Protein AF-A0A401PJE3-F1 (afdb_monomer_lite)

Foldseek 3Di:
DDPQFDFDDDPPAGFGFGDDPPDLDTDGDHPPFDQFPVVDDPVSNVCSVVVVVVVVVVSCVVVVHDDDDDDDQGDVVSPDDDGDDDD

pLDDT: mean 76.74, std 22.11, range [32.91, 97.25]

Structure (mmCIF, N/CA/C/O backbone):
data_AF-A0A401PJE3-F1
#
_entry.id   AF-A0A401PJE3-F1
#
loop_
_atom_site.group_PDB
_atom_site.id
_atom_site.type_symbol
_atom_site.label_atom_id
_atom_site.label_alt_id
_atom_site.label_comp_id
_atom_site.label_asym_id
_atom_site.label_entity_id
_atom_site.label_seq_id
_atom_site.pdbx_PDB_ins_code
_atom_site.Cartn_x
_atom_site.Cartn_y
_atom_site.Cartn_z
_atom_site.occupancy
_atom_site.B_iso_or_equiv
_atom_site.auth_seq_id
_atom_site.auth_comp_id
_atom_site.auth_asym_id
_atom_site.auth_atom_id
_atom_site.pdbx_PDB_model_num
ATOM 1 N N . MET A 1 1 ? 12.279 -17.258 6.456 1.00 33.62 1 MET A N 1
ATOM 2 C CA . MET A 1 1 ? 11.059 -17.105 7.273 1.00 33.62 1 MET A CA 1
ATOM 3 C C . MET A 1 1 ? 11.506 -16.866 8.707 1.00 33.62 1 MET A C 1
ATOM 5 O O . MET A 1 1 ? 12.122 -17.762 9.279 1.00 33.62 1 MET A O 1
ATOM 9 N N . ARG A 1 2 ? 11.364 -15.641 9.229 1.00 32.91 2 ARG A N 1
ATOM 10 C CA . ARG A 1 2 ? 11.806 -15.305 10.594 1.00 32.91 2 ARG A CA 1
ATOM 11 C C . ARG A 1 2 ? 10.619 -15.345 11.564 1.00 32.91 2 ARG A C 1
ATOM 13 O O . ARG A 1 2 ? 9.468 -15.268 11.152 1.00 32.91 2 ARG A O 1
ATOM 20 N N . LYS A 1 3 ? 10.908 -15.571 12.848 1.00 33.16 3 LYS A N 1
ATOM 21 C CA . LYS A 1 3 ? 9.921 -15.851 13.913 1.00 33.16 3 LYS A CA 1
ATOM 22 C C . LYS A 1 3 ? 9.117 -14.618 14.365 1.00 33.16 3 LYS A C 1
ATOM 24 O O . LYS A 1 3 ? 8.272 -14.748 15.242 1.00 33.16 3 LYS A O 1
ATOM 29 N N . ASP A 1 4 ? 9.396 -13.450 13.800 1.00 38.59 4 ASP A N 1
ATOM 30 C CA . ASP A 1 4 ? 8.858 -12.140 14.172 1.00 38.59 4 ASP A CA 1
ATOM 31 C C . ASP A 1 4 ? 7.768 -11.607 13.222 1.00 38.59 4 ASP A C 1
ATOM 33 O O . ASP A 1 4 ? 7.205 -10.540 13.455 1.00 38.59 4 ASP A O 1
ATOM 37 N N . GLU A 1 5 ? 7.410 -12.363 12.186 1.00 42.31 5 GLU A N 1
ATOM 38 C CA . GLU A 1 5 ? 6.344 -12.003 11.249 1.00 42.31 5 GLU A CA 1
ATOM 39 C C . GLU A 1 5 ? 4.967 -12.427 11.813 1.00 42.31 5 GLU A C 1
ATOM 41 O O . GLU A 1 5 ? 4.628 -13.612 11.852 1.00 42.31 5 GLU A O 1
ATOM 46 N N . ILE A 1 6 ? 4.156 -11.463 12.277 1.00 44.53 6 ILE A N 1
ATOM 47 C CA . ILE A 1 6 ? 2.758 -11.704 12.683 1.00 44.53 6 ILE A CA 1
ATOM 48 C C . ILE A 1 6 ? 1.855 -11.573 11.454 1.00 44.53 6 ILE A C 1
ATOM 50 O O . ILE A 1 6 ? 1.556 -10.473 10.991 1.00 44.53 6 ILE A O 1
ATOM 54 N N . PHE A 1 7 ? 1.378 -12.709 10.949 1.00 46.47 7 PHE A N 1
ATOM 55 C CA . PHE A 1 7 ? 0.470 -12.768 9.806 1.00 46.47 7 PHE A CA 1
ATOM 56 C C . PHE A 1 7 ? -0.992 -12.621 10.240 1.00 46.47 7 PHE A C 1
ATOM 58 O O . PHE A 1 7 ? -1.533 -13.474 10.944 1.00 46.47 7 PHE A O 1
ATOM 65 N N . TRP A 1 8 ? -1.674 -11.584 9.751 1.00 45.69 8 TRP A N 1
ATOM 66 C CA . TRP A 1 8 ? -3.131 -11.476 9.852 1.00 45.69 8 TRP A CA 1
ATOM 67 C C . TRP A 1 8 ? -3.784 -12.112 8.623 1.00 45.69 8 TRP A C 1
ATOM 69 O O . TRP A 1 8 ? -3.916 -11.484 7.576 1.00 45.69 8 TRP A O 1
ATOM 79 N N . LYS A 1 9 ? -4.211 -13.374 8.750 1.00 38.91 9 LYS A N 1
ATOM 80 C CA . LYS A 1 9 ? -4.983 -14.076 7.714 1.00 38.91 9 LYS A CA 1
ATOM 81 C C . LYS A 1 9 ? -6.481 -13.932 7.998 1.00 38.91 9 LYS A C 1
ATOM 83 O O . LYS A 1 9 ? -7.047 -14.706 8.766 1.00 38.91 9 LYS A O 1
ATOM 88 N N . LEU A 1 10 ? -7.135 -12.940 7.393 1.00 41.22 10 LEU A N 1
ATOM 89 C CA . LEU A 1 10 ? -8.599 -12.844 7.405 1.00 41.22 10 LEU A CA 1
ATOM 90 C C . LEU A 1 10 ? -9.182 -13.755 6.317 1.00 41.22 10 LEU A C 1
ATOM 92 O O . LEU A 1 10 ? -8.628 -13.901 5.233 1.00 41.22 10 LEU A O 1
ATOM 96 N N . ARG A 1 11 ? -10.308 -14.397 6.634 1.00 37.06 11 ARG A N 1
ATOM 97 C CA . ARG A 1 11 ? -10.828 -15.646 6.041 1.00 37.06 11 ARG A CA 1
ATOM 98 C C . ARG A 1 11 ? -11.203 -15.622 4.543 1.00 37.06 11 ARG A C 1
ATOM 100 O O . ARG A 1 11 ? -11.730 -16.617 4.067 1.00 37.06 11 ARG A O 1
ATOM 107 N N . TRP A 1 12 ? -10.895 -14.555 3.804 1.00 35.28 12 TRP A N 1
ATOM 108 C CA . TRP A 1 12 ? -11.110 -14.451 2.350 1.00 35.28 12 TRP A CA 1
ATOM 109 C C . TRP A 1 12 ? -10.025 -13.656 1.598 1.00 35.28 12 TRP A C 1
ATOM 111 O O . TRP A 1 12 ? -10.093 -13.560 0.380 1.00 35.28 12 TRP A O 1
ATOM 121 N N . PHE A 1 13 ? -9.010 -13.122 2.292 1.00 38.34 13 PHE A N 1
ATOM 122 C CA . PHE A 1 13 ? -8.019 -12.215 1.707 1.00 38.34 13 PHE A CA 1
ATOM 123 C C . PHE A 1 13 ? -6.629 -12.476 2.310 1.00 38.34 13 PHE A C 1
ATOM 125 O O . PHE A 1 13 ? -6.444 -12.379 3.524 1.00 38.34 13 PHE A O 1
ATOM 132 N N . SER A 1 14 ? -5.655 -12.860 1.482 1.00 38.72 14 SER A N 1
ATOM 133 C CA . SER A 1 14 ? -4.299 -13.216 1.920 1.00 38.72 14 SER A CA 1
ATOM 134 C C . SER A 1 14 ? -3.351 -12.029 1.760 1.00 38.72 14 SER A C 1
ATOM 136 O O . SER A 1 14 ? -2.812 -11.822 0.682 1.00 38.72 14 SER A O 1
ATOM 138 N N . TRP A 1 15 ? -3.108 -11.271 2.828 1.00 45.38 15 TRP A N 1
ATOM 139 C CA . TRP A 1 15 ? -2.135 -10.174 2.817 1.00 45.38 15 TRP A CA 1
ATOM 140 C C . TRP A 1 15 ? -0.900 -10.549 3.643 1.00 45.38 15 TRP A C 1
ATOM 142 O O . TRP A 1 15 ? -1.019 -11.128 4.724 1.00 45.38 15 TRP A O 1
ATOM 152 N N . HIS A 1 16 ? 0.293 -10.216 3.144 1.00 43.88 16 HIS A N 1
ATOM 153 C CA . HIS A 1 16 ? 1.532 -10.302 3.915 1.00 43.88 16 HIS A CA 1
ATOM 154 C C . HIS A 1 16 ? 1.750 -8.975 4.645 1.00 43.88 16 HIS A C 1
ATOM 156 O O . HIS A 1 16 ? 2.170 -7.991 4.045 1.00 43.88 16 HIS A O 1
ATOM 162 N N . VAL A 1 17 ? 1.473 -8.956 5.948 1.00 49.97 17 VAL A N 1
ATOM 163 C CA . VAL A 1 17 ? 1.852 -7.844 6.826 1.00 49.97 17 VAL A CA 1
ATOM 164 C C . VAL A 1 17 ? 3.214 -8.179 7.429 1.00 49.97 17 VAL A C 1
ATOM 166 O O . VAL A 1 17 ? 3.311 -9.031 8.306 1.00 49.97 17 VAL A O 1
ATOM 169 N N . SER A 1 18 ? 4.276 -7.534 6.943 1.00 50.09 18 SER A N 1
ATOM 170 C CA . SER A 1 18 ? 5.611 -7.644 7.541 1.00 50.09 18 SER A CA 1
ATOM 171 C C . SER A 1 18 ? 5.806 -6.513 8.543 1.00 50.09 18 SER A C 1
ATOM 173 O O . SER A 1 18 ? 6.016 -5.372 8.141 1.00 50.09 18 SER A O 1
ATOM 175 N N . LEU A 1 19 ? 5.764 -6.830 9.837 1.00 48.16 19 LEU A N 1
ATOM 176 C CA . LEU A 1 19 ? 6.263 -5.938 10.882 1.00 48.16 19 LEU A CA 1
ATOM 177 C C . LEU A 1 19 ? 7.788 -6.025 10.867 1.00 48.16 19 LEU A C 1
ATOM 179 O O . LEU A 1 19 ? 8.349 -7.097 11.082 1.00 48.16 19 LEU A O 1
ATOM 183 N N . THR A 1 20 ? 8.480 -4.920 10.602 1.00 50.56 20 THR A N 1
ATOM 184 C CA . THR A 1 20 ? 9.924 -4.904 10.864 1.00 50.56 20 THR A CA 1
ATOM 185 C C . THR A 1 20 ? 10.119 -4.773 12.369 1.00 50.56 20 THR A C 1
ATOM 187 O O . THR A 1 20 ? 9.497 -3.935 13.013 1.00 50.56 20 THR A O 1
ATOM 190 N N . THR A 1 21 ? 10.981 -5.593 12.960 1.00 45.56 21 THR A N 1
ATOM 191 C CA . THR A 1 21 ? 11.158 -5.720 14.418 1.00 45.56 21 THR A CA 1
ATOM 192 C C . THR A 1 21 ? 11.613 -4.439 15.134 1.00 45.56 21 THR A C 1
ATOM 194 O O . THR A 1 21 ? 11.679 -4.417 16.361 1.00 45.56 21 THR A O 1
ATOM 197 N N . HIS A 1 22 ? 11.882 -3.363 14.385 1.00 52.06 22 HIS A N 1
ATOM 198 C CA . HIS A 1 22 ? 12.248 -2.044 14.894 1.00 52.06 22 HIS A CA 1
ATOM 199 C C . HIS A 1 22 ? 11.356 -0.884 14.413 1.00 52.06 22 HIS A C 1
ATOM 201 O O . HIS A 1 22 ? 11.384 0.166 15.054 1.00 52.06 22 HIS A O 1
ATOM 207 N N . ASN A 1 23 ? 10.548 -1.047 13.353 1.00 58.59 23 ASN A N 1
ATOM 208 C CA . ASN A 1 23 ? 9.661 0.010 12.854 1.00 58.59 23 ASN A CA 1
ATOM 209 C C . ASN A 1 23 ? 8.199 -0.434 12.854 1.00 58.59 23 ASN A C 1
ATOM 211 O O . ASN A 1 23 ? 7.866 -1.544 12.444 1.00 58.59 23 ASN A O 1
ATOM 215 N N . LYS A 1 24 ? 7.318 0.483 13.266 1.00 73.31 24 LYS A N 1
ATOM 216 C CA . LYS A 1 24 ? 5.850 0.334 13.348 1.00 73.31 24 LYS A CA 1
ATOM 217 C C . LYS A 1 24 ? 5.169 0.268 11.968 1.00 73.31 24 LYS A C 1
ATOM 219 O O . LYS A 1 24 ? 3.973 0.524 11.857 1.00 73.31 24 LYS A O 1
ATOM 224 N N . ASP A 1 25 ? 5.939 -0.045 10.933 1.00 82.44 25 ASP A N 1
ATOM 225 C CA . ASP A 1 25 ? 5.509 -0.056 9.545 1.00 82.44 25 ASP A CA 1
ATOM 226 C C . ASP A 1 25 ? 4.897 -1.408 9.184 1.00 82.44 25 ASP A C 1
ATOM 228 O O . ASP A 1 25 ? 5.309 -2.464 9.674 1.00 82.44 25 ASP A O 1
ATOM 232 N N . VAL A 1 26 ? 3.908 -1.357 8.299 1.00 84.69 26 VAL A N 1
ATOM 233 C CA . VAL A 1 26 ? 3.200 -2.519 7.763 1.00 84.69 26 VAL A CA 1
ATOM 234 C C . VAL A 1 26 ? 3.080 -2.391 6.249 1.00 84.69 26 VAL A C 1
ATOM 236 O O . VAL A 1 26 ? 3.032 -1.285 5.715 1.00 84.69 26 VAL A O 1
ATOM 239 N N . LEU A 1 27 ? 2.988 -3.527 5.558 1.00 88.38 27 LEU A N 1
ATOM 240 C CA . LEU A 1 27 ? 2.745 -3.584 4.117 1.00 88.38 27 LEU A CA 1
ATOM 241 C C . LEU A 1 27 ? 1.368 -4.187 3.826 1.00 88.38 27 LEU A C 1
ATOM 243 O O . LEU A 1 27 ? 0.919 -5.101 4.517 1.00 88.38 27 LEU A O 1
ATOM 247 N N . VAL A 1 28 ? 0.719 -3.674 2.782 1.00 87.75 28 VAL A N 1
ATOM 248 C CA . VAL A 1 28 ? -0.531 -4.193 2.219 1.00 87.75 28 VAL A CA 1
ATOM 249 C C . VAL A 1 28 ? -0.286 -4.379 0.716 1.00 87.75 28 VAL A C 1
ATOM 251 O O . VAL A 1 28 ? -0.110 -3.403 -0.004 1.00 87.75 28 VAL A O 1
ATOM 254 N N . CYS A 1 29 ? -0.193 -5.628 0.248 1.00 87.94 29 CYS A N 1
ATOM 255 C CA . CYS A 1 29 ? 0.111 -6.013 -1.138 1.00 87.94 29 CYS A CA 1
ATOM 256 C C . CYS A 1 29 ? -0.938 -6.961 -1.773 1.00 87.94 29 CYS A C 1
ATOM 258 O O . CYS A 1 29 ? -1.275 -7.970 -1.145 1.00 87.94 29 CYS A O 1
ATOM 260 N N . PRO A 1 30 ? -1.457 -6.679 -2.987 1.00 86.19 30 PRO A N 1
ATOM 261 C CA . PRO A 1 30 ? -2.473 -7.516 -3.631 1.00 86.19 30 PRO A CA 1
ATOM 262 C C . PRO A 1 30 ? -2.079 -8.994 -3.675 1.00 86.19 30 PRO A C 1
ATOM 264 O O . PRO A 1 30 ? -0.899 -9.322 -3.801 1.00 86.19 30 PRO A O 1
ATOM 267 N N . ILE A 1 31 ? -3.068 -9.892 -3.602 1.00 83.81 31 ILE A N 1
ATOM 268 C CA . ILE A 1 31 ? -2.823 -11.346 -3.645 1.00 83.81 31 ILE A CA 1
ATOM 269 C C . ILE A 1 31 ? -2.176 -11.741 -4.971 1.00 83.81 31 ILE A C 1
ATOM 271 O O . ILE A 1 31 ? -1.235 -12.532 -5.000 1.00 83.81 31 ILE A O 1
ATOM 275 N N . LYS A 1 32 ? -2.702 -11.201 -6.075 1.00 85.25 32 LYS A N 1
ATOM 276 C CA . LYS A 1 32 ? -2.134 -11.403 -7.400 1.00 85.25 32 LYS A CA 1
ATOM 277 C C . LYS A 1 32 ? -0.851 -10.571 -7.515 1.00 85.25 32 LYS A C 1
ATOM 279 O O . LYS A 1 32 ? -0.929 -9.342 -7.417 1.00 85.25 32 LYS A O 1
ATOM 284 N N . PRO A 1 33 ? 0.309 -11.198 -7.779 1.00 85.94 33 PRO A N 1
ATOM 285 C CA . PRO A 1 33 ? 1.543 -10.462 -8.003 1.00 85.94 33 PRO A CA 1
ATOM 286 C C . PRO A 1 33 ? 1.387 -9.531 -9.209 1.00 85.94 33 PRO A C 1
ATOM 288 O O . PRO A 1 33 ? 1.197 -9.988 -10.335 1.00 85.94 33 PRO A O 1
ATOM 291 N N . THR A 1 34 ? 1.443 -8.227 -8.955 1.00 89.75 34 THR A N 1
ATOM 292 C CA . THR A 1 34 ? 1.316 -7.172 -9.967 1.00 89.75 34 THR A CA 1
ATOM 293 C C . THR A 1 34 ? 2.449 -6.177 -9.755 1.00 89.75 34 THR A C 1
ATOM 295 O O . THR A 1 34 ? 2.676 -5.744 -8.627 1.00 89.75 34 THR A O 1
ATOM 298 N N . GLU A 1 35 ? 3.207 -5.868 -10.810 1.00 92.06 35 GLU A N 1
ATOM 299 C CA . GLU A 1 35 ? 4.437 -5.079 -10.674 1.00 92.06 35 GLU A CA 1
ATOM 300 C C . GLU A 1 35 ? 4.157 -3.584 -10.548 1.00 92.06 35 GLU A C 1
ATOM 302 O O . GLU A 1 35 ? 4.792 -2.919 -9.729 1.00 92.06 35 GLU A O 1
ATOM 307 N N . ARG A 1 36 ? 3.210 -3.062 -11.338 1.00 94.88 36 ARG A N 1
ATOM 308 C CA . ARG A 1 36 ? 2.885 -1.636 -11.382 1.00 94.88 36 ARG A CA 1
ATOM 309 C C . ARG A 1 36 ? 1.469 -1.369 -10.916 1.00 94.88 36 ARG A C 1
ATOM 311 O O . ARG A 1 36 ? 0.542 -2.109 -11.228 1.00 94.88 36 ARG A O 1
ATOM 318 N N . PHE A 1 37 ? 1.280 -0.235 -10.254 1.00 95.25 37 PHE A N 1
ATOM 319 C CA . PHE A 1 37 ? -0.027 0.209 -9.775 1.00 95.25 37 PHE A CA 1
ATOM 320 C C . PHE A 1 37 ? -1.060 0.332 -10.905 1.00 95.25 37 PHE A C 1
ATOM 322 O O . PHE A 1 37 ? -2.220 -0.032 -10.734 1.00 95.25 37 PHE A O 1
ATOM 329 N N . ARG A 1 38 ? -0.623 0.788 -12.086 1.00 96.31 38 ARG A N 1
ATOM 330 C CA . ARG A 1 38 ? -1.476 0.928 -13.279 1.00 96.31 38 ARG A CA 1
ATOM 331 C C . ARG A 1 38 ? -2.006 -0.402 -13.836 1.00 96.31 38 ARG A C 1
ATOM 333 O O . ARG A 1 38 ? -2.912 -0.372 -14.660 1.00 96.31 38 ARG A O 1
ATOM 340 N N . ASP A 1 39 ? -1.412 -1.529 -13.443 1.00 94.62 39 ASP A N 1
ATOM 341 C CA . ASP A 1 39 ? -1.755 -2.854 -13.970 1.00 94.62 39 ASP A CA 1
ATOM 342 C C . ASP A 1 39 ? -2.822 -3.562 -13.103 1.00 94.62 39 ASP A C 1
ATOM 344 O O . ASP A 1 39 ? -3.313 -4.633 -13.471 1.00 94.62 39 ASP A O 1
ATOM 348 N N . LEU A 1 40 ? -3.202 -2.964 -11.964 1.00 93.31 40 LEU A N 1
ATOM 349 C CA . LEU A 1 40 ? -4.274 -3.460 -11.100 1.00 93.31 40 LEU A CA 1
ATOM 350 C C . LEU A 1 40 ? -5.638 -3.304 -11.771 1.00 93.31 40 LEU A C 1
ATOM 352 O O . LEU A 1 40 ? -5.956 -2.261 -12.347 1.00 93.31 40 LEU A O 1
ATOM 356 N N . GLN A 1 41 ? -6.478 -4.328 -11.639 1.00 94.69 41 GLN A N 1
ATOM 357 C CA . GLN A 1 41 ? -7.882 -4.227 -12.019 1.00 94.69 41 GLN A CA 1
ATOM 358 C C . GLN A 1 41 ? -8.653 -3.323 -11.039 1.00 94.69 41 GLN A C 1
ATOM 360 O O . GLN A 1 41 ? -8.257 -3.199 -9.874 1.00 94.69 41 GLN A O 1
ATOM 365 N N . PRO A 1 42 ? -9.770 -2.700 -11.460 1.00 95.56 42 PRO A N 1
ATOM 366 C CA . PRO A 1 42 ? -10.566 -1.823 -10.597 1.00 95.56 42 PRO A CA 1
ATOM 367 C C . PRO A 1 42 ? -10.994 -2.471 -9.270 1.00 95.56 42 PRO A C 1
ATOM 369 O O . PRO A 1 42 ? -11.011 -1.813 -8.224 1.00 95.56 42 PRO A O 1
ATOM 372 N N . GLU A 1 43 ? -11.303 -3.766 -9.290 1.00 93.38 43 GLU A N 1
ATOM 373 C CA . GLU A 1 43 ? -11.688 -4.536 -8.109 1.00 93.38 43 GLU A CA 1
ATOM 374 C C . GLU A 1 43 ? -10.497 -4.733 -7.162 1.00 93.38 43 GLU A C 1
ATOM 376 O O . GLU A 1 43 ? -10.637 -4.555 -5.952 1.00 93.38 43 GLU A O 1
ATOM 381 N N . GLU A 1 44 ? -9.313 -5.026 -7.708 1.00 89.69 44 GLU A N 1
ATOM 382 C CA . GLU A 1 44 ? -8.067 -5.192 -6.945 1.00 89.69 44 GLU A CA 1
ATOM 383 C C . GLU A 1 44 ? -7.634 -3.870 -6.303 1.00 89.69 44 GLU A C 1
ATOM 385 O O . GLU A 1 44 ? -7.222 -3.838 -5.144 1.00 89.69 44 GLU A O 1
ATOM 390 N N . LEU A 1 45 ? -7.779 -2.764 -7.036 1.00 93.44 45 LEU A N 1
ATOM 391 C CA . LEU A 1 45 ? -7.510 -1.417 -6.546 1.00 93.44 45 LEU A CA 1
ATOM 392 C C . LEU A 1 45 ? -8.441 -1.047 -5.384 1.00 93.44 45 LEU A C 1
ATOM 394 O O . LEU A 1 45 ? -7.996 -0.542 -4.350 1.00 93.44 45 LEU A O 1
ATOM 398 N N . THR A 1 46 ? -9.737 -1.316 -5.547 1.00 92.94 46 THR A N 1
ATOM 399 C CA . THR A 1 46 ? -10.745 -1.051 -4.516 1.00 92.94 46 THR A CA 1
ATOM 400 C C . THR A 1 46 ? -10.447 -1.855 -3.252 1.00 92.94 46 THR A C 1
ATOM 402 O O . THR A 1 46 ? -10.437 -1.300 -2.151 1.00 92.94 46 THR A O 1
ATOM 405 N N . ASP A 1 47 ? -10.154 -3.147 -3.404 1.00 89.88 47 ASP A N 1
ATOM 406 C CA . ASP A 1 47 ? -9.842 -4.035 -2.286 1.00 89.88 47 ASP A CA 1
ATOM 407 C C . ASP A 1 47 ? -8.539 -3.642 -1.568 1.00 89.88 47 ASP A C 1
ATOM 409 O O . ASP A 1 47 ? -8.492 -3.613 -0.333 1.00 89.88 47 ASP A O 1
ATOM 413 N N . LEU A 1 48 ? -7.507 -3.239 -2.321 1.00 90.06 48 LEU A N 1
ATOM 414 C CA . LEU A 1 48 ? -6.235 -2.751 -1.783 1.00 90.06 48 LEU A CA 1
ATOM 415 C C . LEU A 1 48 ? -6.444 -1.570 -0.826 1.00 90.06 48 LEU A C 1
ATOM 417 O O . LEU A 1 48 ? -5.959 -1.589 0.311 1.00 90.06 48 LEU A O 1
ATOM 421 N N . PHE A 1 49 ? -7.191 -0.547 -1.247 1.00 94.31 49 PHE A N 1
ATOM 422 C CA . PHE A 1 49 ? -7.401 0.646 -0.422 1.00 94.31 49 PHE A CA 1
ATOM 423 C C . PHE A 1 49 ? -8.394 0.426 0.723 1.00 94.31 49 PHE A C 1
ATOM 425 O O . PHE A 1 49 ? -8.168 0.934 1.824 1.00 94.31 49 PHE A O 1
ATOM 432 N N . GLN A 1 50 ? -9.445 -0.377 0.528 1.00 95.12 50 GLN A N 1
ATOM 433 C CA . GLN A 1 50 ? -10.342 -0.755 1.627 1.00 95.12 50 GLN A CA 1
ATOM 434 C C . GLN A 1 50 ? -9.609 -1.557 2.706 1.00 95.12 50 GLN A C 1
ATOM 436 O O . GLN A 1 50 ? -9.824 -1.348 3.904 1.00 95.12 50 GLN A O 1
ATOM 441 N N . THR A 1 51 ? -8.719 -2.462 2.301 1.00 89.38 51 THR A N 1
ATOM 442 C CA . THR A 1 51 ? -7.869 -3.207 3.231 1.00 89.38 51 THR A CA 1
ATOM 443 C C . THR A 1 51 ? -6.898 -2.271 3.940 1.00 89.38 51 THR A C 1
ATOM 445 O O . THR A 1 51 ? -6.797 -2.320 5.166 1.00 89.38 51 THR A O 1
ATOM 448 N N . SER A 1 52 ? -6.259 -1.357 3.206 1.00 92.19 52 SER A N 1
ATOM 449 C CA . SER A 1 52 ? -5.346 -0.360 3.776 1.00 92.19 52 SER A CA 1
ATOM 450 C C . SER A 1 52 ? -6.028 0.497 4.848 1.00 92.19 52 SER A C 1
ATOM 452 O O . SER A 1 52 ? -5.461 0.699 5.918 1.00 92.19 52 SER A O 1
ATOM 454 N N . GLN A 1 53 ? -7.282 0.915 4.634 1.00 95.31 53 GLN A N 1
ATOM 455 C CA . GLN A 1 53 ? -8.069 1.650 5.631 1.00 95.31 53 GLN A CA 1
ATOM 456 C C . GLN A 1 53 ? -8.345 0.823 6.902 1.00 95.31 53 GLN A C 1
ATOM 458 O O . GLN A 1 53 ? -8.245 1.337 8.019 1.00 95.31 53 GLN A O 1
ATOM 463 N N . LYS A 1 54 ? -8.682 -0.467 6.761 1.00 92.00 54 LYS A N 1
ATOM 464 C CA . LYS A 1 54 ? -8.904 -1.366 7.911 1.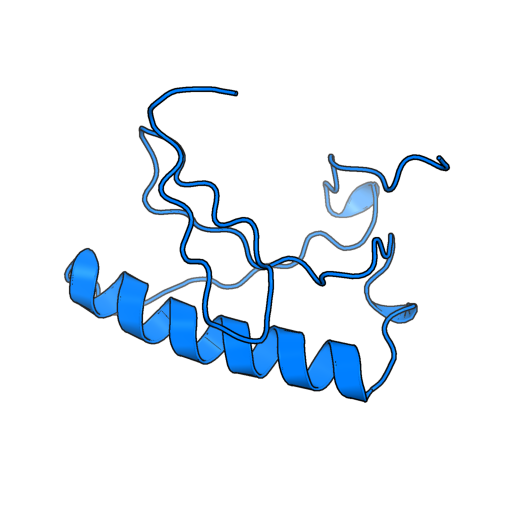00 92.00 54 LYS A CA 1
ATOM 465 C C . LYS A 1 54 ? -7.616 -1.576 8.705 1.00 92.00 54 LYS A C 1
ATOM 467 O O . LYS A 1 54 ? -7.643 -1.510 9.932 1.00 92.00 54 LYS A O 1
ATOM 472 N N . VAL A 1 55 ? -6.501 -1.800 8.009 1.00 87.38 55 VAL A N 1
ATOM 473 C CA . VAL A 1 55 ? -5.177 -1.968 8.620 1.00 87.38 55 VAL A CA 1
ATOM 474 C C . VAL A 1 55 ? -4.752 -0.687 9.334 1.00 87.38 55 VAL A C 1
ATOM 476 O O . VAL A 1 55 ? -4.351 -0.767 10.490 1.00 87.38 55 VAL A O 1
ATOM 479 N N . ALA A 1 56 ? -4.927 0.482 8.713 1.00 90.62 56 ALA A N 1
ATOM 480 C CA . ALA A 1 56 ? -4.635 1.783 9.313 1.00 90.62 56 ALA A CA 1
ATOM 481 C C . ALA A 1 56 ? -5.320 1.949 10.680 1.00 90.62 56 ALA A C 1
ATOM 483 O O . ALA A 1 56 ? -4.653 2.221 11.676 1.00 90.62 56 ALA A O 1
ATOM 484 N N . LYS A 1 57 ? -6.626 1.656 10.764 1.00 91.19 57 LYS A N 1
ATOM 485 C CA . LYS A 1 57 ? -7.375 1.704 12.030 1.00 91.19 57 LYS A CA 1
ATOM 486 C C . LYS A 1 57 ? -6.781 0.783 13.102 1.00 91.19 57 LYS A C 1
ATOM 488 O O . LYS A 1 57 ? -6.683 1.173 14.262 1.00 91.19 57 LYS A O 1
ATOM 493 N N . VAL A 1 58 ? -6.406 -0.441 12.731 1.00 87.81 58 VAL A N 1
ATOM 494 C CA . VAL A 1 58 ? -5.818 -1.412 13.668 1.00 87.81 58 VAL A CA 1
ATOM 495 C C . VAL A 1 58 ? -4.433 -0.956 14.131 1.00 87.81 58 VAL A C 1
ATOM 497 O O . VAL A 1 58 ? -4.143 -1.025 15.322 1.00 87.81 58 VAL A O 1
ATOM 500 N N . VAL A 1 59 ? -3.597 -0.457 13.218 1.00 85.44 59 VAL A N 1
ATOM 501 C CA . VAL A 1 59 ? -2.246 0.051 13.507 1.00 85.44 59 VAL A CA 1
ATOM 502 C C . VAL A 1 59 ? -2.307 1.261 14.441 1.00 85.44 59 VAL A C 1
ATOM 504 O O . VAL A 1 59 ? -1.604 1.266 15.452 1.00 85.44 59 VAL A O 1
ATOM 507 N N . GLU A 1 60 ? -3.179 2.242 14.180 1.00 91.19 60 GLU A N 1
ATOM 508 C CA . GLU A 1 60 ? -3.359 3.403 15.066 1.00 91.19 60 GLU A CA 1
ATOM 509 C C . GLU A 1 60 ? -3.745 2.986 16.484 1.00 91.19 60 GLU A C 1
ATOM 511 O O . GLU A 1 60 ? -3.126 3.424 17.456 1.00 91.19 60 GLU A O 1
ATOM 516 N N . GLN A 1 61 ? -4.729 2.090 16.605 1.00 88.50 61 GLN A N 1
ATOM 517 C CA . GLN A 1 61 ? -5.199 1.590 17.896 1.00 88.50 61 GLN A CA 1
ATOM 518 C C . GLN A 1 61 ? -4.121 0.789 18.631 1.00 88.50 61 GLN A C 1
ATOM 520 O O . GLN A 1 61 ? -3.917 0.981 19.830 1.00 88.50 61 GLN A O 1
ATOM 525 N N . HIS A 1 62 ? -3.420 -0.096 17.920 1.00 83.06 62 HIS A N 1
ATOM 526 C CA . HIS A 1 62 ? -2.403 -0.967 18.499 1.00 83.06 62 HIS A CA 1
ATOM 527 C C . HIS A 1 62 ? -1.193 -0.172 19.003 1.00 83.06 62 HIS A C 1
ATOM 529 O O . HIS A 1 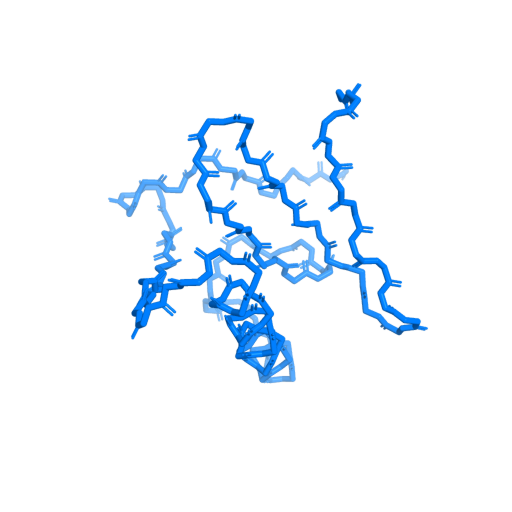62 ? -0.731 -0.388 20.123 1.00 83.06 62 HIS A O 1
ATOM 535 N N . PHE A 1 63 ? -0.710 0.786 18.206 1.00 83.88 63 PHE A N 1
ATOM 536 C CA . PHE A 1 63 ? 0.466 1.590 18.545 1.00 83.88 63 PHE A CA 1
ATOM 537 C C . PHE A 1 63 ? 0.147 2.900 19.274 1.00 83.88 63 PHE A C 1
ATOM 539 O O . PHE A 1 63 ? 1.083 3.611 19.646 1.00 83.88 63 PHE A O 1
ATOM 546 N N . LYS A 1 64 ? -1.137 3.205 19.509 1.00 90.62 64 LYS A N 1
ATOM 547 C CA . LYS A 1 64 ? -1.625 4.425 20.176 1.00 90.62 64 LYS A CA 1
ATOM 548 C C . LYS A 1 64 ? -1.107 5.706 19.511 1.00 90.62 64 LYS A C 1
ATOM 550 O O . LYS A 1 64 ? -0.619 6.611 20.186 1.00 90.62 64 LYS A O 1
ATOM 555 N N . VAL A 1 65 ? -1.180 5.759 18.183 1.00 89.25 65 VAL A N 1
ATOM 556 C CA . VAL A 1 65 ? -0.789 6.926 17.374 1.00 89.25 65 VAL A CA 1
ATOM 557 C C . VAL A 1 65 ? -2.025 7.611 16.786 1.00 89.25 65 VAL A C 1
ATOM 559 O O . VAL A 1 65 ? -3.104 7.028 16.767 1.00 89.25 65 VAL A O 1
ATOM 562 N N . THR A 1 66 ? -1.874 8.857 16.336 1.00 95.06 66 THR A N 1
ATOM 563 C CA . THR A 1 66 ? -2.982 9.701 15.842 1.00 95.06 66 THR A CA 1
ATOM 564 C C . THR A 1 66 ? -2.869 10.054 14.361 1.00 95.06 66 THR A C 1
ATOM 566 O O . THR A 1 66 ? -3.642 10.868 13.856 1.00 95.06 66 THR A O 1
ATOM 569 N N . SER A 1 67 ? -1.829 9.572 13.685 1.00 94.81 67 SER A N 1
ATOM 570 C CA . SER A 1 67 ? -1.563 9.873 12.282 1.00 94.81 67 SER A CA 1
ATOM 571 C C . SER A 1 67 ? -0.749 8.751 11.658 1.00 94.81 67 SER A C 1
ATOM 573 O O . SER A 1 67 ? 0.080 8.128 12.326 1.00 94.81 67 SER A O 1
ATOM 575 N N . LEU A 1 68 ? -0.966 8.536 10.364 1.00 94.06 68 LEU A N 1
ATOM 576 C CA . LEU A 1 68 ? -0.270 7.549 9.551 1.00 94.06 68 LEU A CA 1
ATOM 577 C C . LEU A 1 68 ? 0.1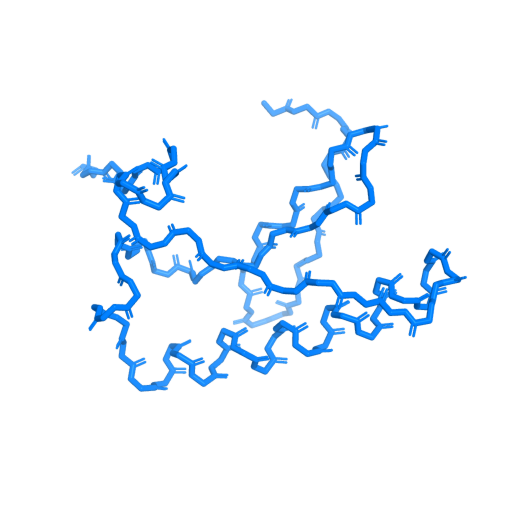20 8.162 8.207 1.00 94.06 68 LEU A C 1
ATOM 579 O O . LEU A 1 68 ? -0.588 9.016 7.675 1.00 94.06 68 LEU A O 1
ATOM 583 N N . THR A 1 69 ? 1.207 7.656 7.635 1.00 94.75 69 THR A N 1
ATOM 584 C CA . THR A 1 69 ? 1.585 7.911 6.244 1.00 94.75 69 THR A CA 1
ATOM 585 C C . THR A 1 69 ? 1.333 6.644 5.441 1.00 94.75 69 THR A C 1
ATOM 587 O O . THR A 1 69 ? 1.804 5.573 5.813 1.00 94.75 69 THR A O 1
ATOM 590 N N . ILE A 1 70 ? 0.610 6.767 4.329 1.00 93.50 70 ILE A N 1
ATOM 591 C CA . ILE A 1 70 ? 0.434 5.690 3.351 1.00 93.50 70 ILE A CA 1
ATOM 592 C C . ILE A 1 70 ? 1.208 6.094 2.099 1.00 93.50 70 ILE A C 1
ATOM 594 O O . ILE A 1 70 ? 0.982 7.177 1.561 1.00 93.50 70 ILE A O 1
ATOM 598 N N . ALA A 1 71 ? 2.121 5.239 1.645 1.00 94.31 71 ALA A N 1
ATOM 599 C CA . ALA A 1 71 ? 2.959 5.494 0.481 1.00 94.31 71 ALA A CA 1
ATOM 600 C C . ALA A 1 71 ? 3.010 4.266 -0.434 1.00 94.31 71 ALA A C 1
ATOM 602 O O . ALA A 1 71 ? 3.028 3.131 0.037 1.00 94.31 71 ALA A 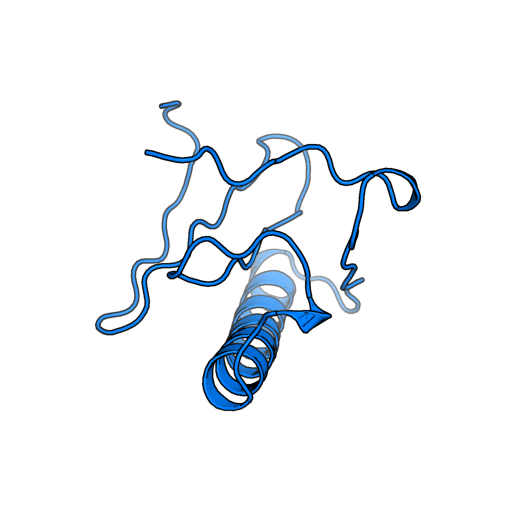O 1
ATOM 603 N N . ILE A 1 72 ? 3.060 4.512 -1.744 1.00 94.06 72 ILE A N 1
ATOM 604 C CA . ILE A 1 72 ? 3.280 3.496 -2.776 1.00 94.06 72 ILE A CA 1
ATOM 605 C C . ILE A 1 72 ? 4.515 3.920 -3.570 1.00 94.06 72 ILE A C 1
ATOM 607 O O . ILE A 1 72 ? 4.557 5.022 -4.113 1.00 94.06 72 ILE A O 1
ATOM 611 N N . GLN A 1 73 ? 5.511 3.042 -3.641 1.00 95.19 73 GLN A N 1
ATOM 612 C CA . GLN A 1 73 ? 6.684 3.210 -4.497 1.00 95.19 73 GLN A CA 1
ATOM 613 C C . GLN A 1 73 ? 6.426 2.459 -5.807 1.00 95.19 73 GLN A C 1
ATOM 615 O O . GLN A 1 73 ? 6.746 1.279 -5.917 1.00 95.19 73 GLN A O 1
ATOM 620 N N . ASP A 1 74 ? 5.763 3.118 -6.763 1.00 95.88 74 ASP A N 1
ATOM 621 C CA . ASP A 1 74 ? 5.392 2.523 -8.056 1.00 95.88 74 ASP A CA 1
ATOM 622 C C . ASP A 1 74 ? 6.488 2.736 -9.115 1.00 95.88 74 ASP A C 1
ATOM 624 O O . ASP A 1 74 ? 6.543 3.765 -9.789 1.00 95.88 74 ASP A O 1
ATOM 628 N N . GLY A 1 75 ? 7.347 1.734 -9.287 1.00 95.25 75 GLY A N 1
ATOM 629 C CA . GLY A 1 75 ? 8.433 1.700 -10.262 1.00 95.25 75 GLY A CA 1
ATOM 630 C C . GLY A 1 75 ? 9.833 1.926 -9.665 1.00 95.25 75 GLY A C 1
ATOM 631 O O . GLY A 1 75 ? 9.968 2.444 -8.552 1.00 95.25 75 GLY A O 1
ATOM 632 N N . PRO A 1 76 ? 10.901 1.566 -10.407 1.00 95.06 76 PRO A N 1
ATOM 633 C CA . PRO A 1 76 ? 12.282 1.640 -9.917 1.00 95.06 76 PRO A CA 1
ATOM 634 C C . PRO A 1 76 ? 12.688 3.034 -9.431 1.00 95.06 76 PRO A C 1
ATOM 636 O O . PRO A 1 76 ? 13.250 3.164 -8.348 1.00 95.06 76 PRO A O 1
ATOM 639 N N . GLU A 1 77 ? 12.318 4.079 -10.175 1.00 97.25 77 GLU A N 1
ATOM 640 C CA . GLU A 1 77 ? 12.706 5.460 -9.843 1.00 97.25 77 GLU A CA 1
ATOM 641 C C . GLU A 1 77 ? 11.939 6.035 -8.648 1.00 97.25 77 GLU A C 1
ATOM 643 O O . GLU A 1 77 ? 12.377 7.004 -8.034 1.00 97.25 77 GLU A O 1
ATOM 648 N N . ALA A 1 78 ? 10.818 5.412 -8.274 1.00 95.94 78 ALA A N 1
ATOM 649 C CA . ALA A 1 78 ? 10.122 5.690 -7.022 1.00 95.94 78 ALA A CA 1
ATOM 650 C C . ALA A 1 78 ? 10.732 4.924 -5.828 1.00 95.94 78 ALA A C 1
ATOM 652 O O . ALA A 1 78 ? 10.265 5.075 -4.699 1.00 95.94 78 ALA A O 1
ATOM 653 N N . GLY A 1 79 ? 11.761 4.099 -6.062 1.00 95.25 79 GLY A N 1
ATOM 654 C CA . GLY A 1 79 ? 12.435 3.288 -5.050 1.00 95.25 79 GLY A CA 1
ATOM 655 C C . GLY A 1 79 ? 11.877 1.873 -4.879 1.00 95.25 79 GLY A C 1
ATOM 656 O O . GLY A 1 79 ? 12.176 1.238 -3.870 1.00 95.25 79 GLY A O 1
ATOM 657 N N . GLN A 1 80 ? 11.079 1.351 -5.821 1.00 94.00 80 GLN A N 1
ATOM 658 C CA . GLN A 1 80 ? 10.539 -0.011 -5.726 1.00 94.00 80 GLN A CA 1
ATOM 659 C C . GLN A 1 80 ? 11.660 -1.064 -5.730 1.00 94.00 80 GLN A C 1
ATOM 661 O O . GLN A 1 80 ? 12.388 -1.215 -6.711 1.00 94.00 80 GLN A O 1
ATOM 666 N N . THR A 1 81 ? 11.773 -1.836 -4.647 1.00 89.69 81 THR A N 1
ATOM 667 C CA . THR A 1 81 ? 12.829 -2.853 -4.479 1.00 89.69 81 THR A CA 1
ATOM 6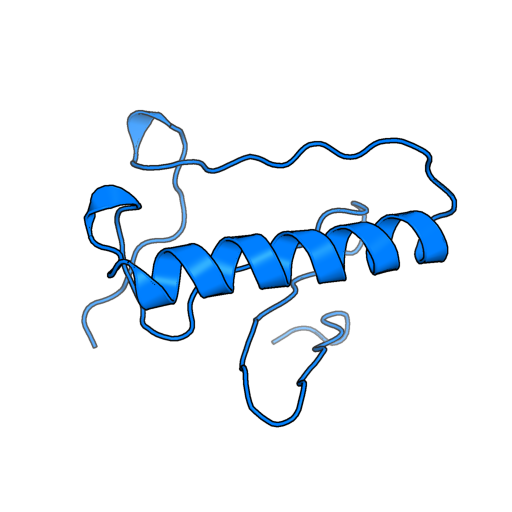68 C C . THR A 1 81 ? 12.351 -4.285 -4.712 1.00 89.69 81 THR A C 1
ATOM 670 O O . THR A 1 81 ? 13.137 -5.136 -5.131 1.00 89.69 81 THR A O 1
ATOM 673 N N . VAL A 1 82 ? 11.066 -4.565 -4.468 1.00 87.19 82 VAL A N 1
ATOM 674 C CA . VAL A 1 82 ? 10.468 -5.894 -4.656 1.00 87.19 82 VAL A CA 1
ATOM 675 C C . VAL A 1 82 ? 9.886 -5.991 -6.062 1.00 87.19 82 VAL A C 1
ATOM 677 O O . VAL A 1 82 ? 8.975 -5.242 -6.419 1.00 87.19 82 VAL A O 1
ATOM 680 N N . LYS A 1 83 ? 10.410 -6.932 -6.850 1.00 81.38 83 LYS A N 1
ATOM 681 C CA . LYS A 1 83 ? 9.926 -7.247 -8.197 1.00 81.38 83 LYS A CA 1
ATOM 682 C C . LYS A 1 83 ? 9.021 -8.467 -8.161 1.00 81.38 83 LYS A C 1
ATOM 684 O O . LYS A 1 83 ? 9.261 -9.398 -7.391 1.00 81.38 83 LYS A O 1
ATOM 689 N N . VAL A 1 84 ? 8.021 -8.483 -9.036 1.00 79.81 84 VAL A N 1
ATOM 690 C CA . VAL A 1 84 ? 7.266 -9.703 -9.312 1.00 79.81 84 VAL A CA 1
ATOM 691 C C . VAL A 1 84 ? 8.199 -10.641 -10.071 1.00 79.81 84 VAL A C 1
ATOM 693 O O . VAL A 1 84 ? 8.561 -10.375 -11.213 1.00 79.81 84 VAL A O 1
ATOM 696 N N . SER A 1 85 ? 8.651 -11.716 -9.427 1.00 64.25 85 SER A N 1
ATOM 697 C CA . SER A 1 85 ? 9.364 -12.772 -10.138 1.00 64.25 85 SER A CA 1
ATOM 698 C C . SER A 1 85 ? 8.372 -13.506 -11.033 1.00 64.25 85 SER A C 1
ATOM 700 O O . SER A 1 85 ? 7.340 -13.971 -10.545 1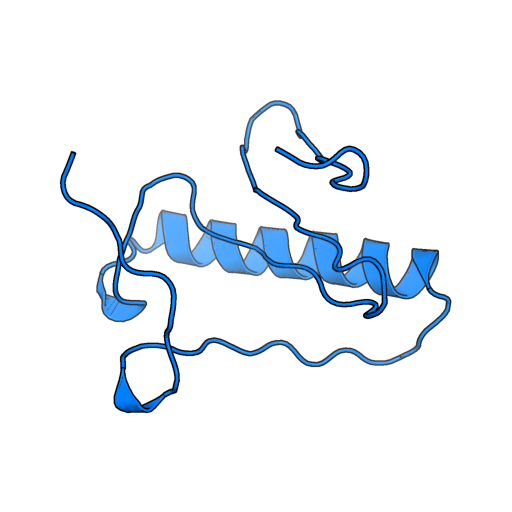.00 64.25 85 SER A O 1
ATOM 702 N N . ALA A 1 86 ? 8.693 -13.631 -12.320 1.00 46.28 86 ALA A N 1
ATOM 703 C CA . ALA A 1 86 ? 8.073 -14.647 -13.155 1.00 46.28 86 ALA A CA 1
ATOM 704 C C . ALA A 1 86 ? 8.345 -16.005 -12.489 1.00 46.28 86 ALA A C 1
ATOM 706 O O . ALA A 1 86 ? 9.506 -16.342 -12.248 1.00 46.28 86 ALA A O 1
ATOM 707 N N . PHE A 1 87 ? 7.283 -16.704 -12.092 1.00 43.41 87 PHE A N 1
ATOM 708 C CA . PHE A 1 87 ? 7.381 -18.120 -11.748 1.00 43.41 87 PHE A CA 1
ATOM 709 C C . PHE A 1 87 ? 7.741 -18.922 -12.998 1.00 43.41 87 PHE A C 1
ATOM 711 O O . PHE A 1 87 ? 7.229 -18.561 -14.084 1.00 43.41 87 PHE A O 1
#

InterPro domains:
  IPR011146 HIT-like domain [PF01230] (26-83)
  IPR036265 HIT-like superfamily [G3DSA:3.30.428.10] (13-84)
  IPR036265 HIT-like superfamily [SSF54197] (26-82)
  IPR052677 Dinucleoside polyphosphate hydrolase [PTHR46981] (23-83)

Radius of gyration: 13.71 Å; chains: 1; bounding box: 24×28×34 Å

Sequence (87 aa):
MRKDEIFWKLRWFSWHVSLTTHNKDVLVCPIKPTERFRDLQPEELTDLFQTSQKVAKVVEQHFKVTSLTIAIQDGPEAGQTVKVSAF

Secondary structure (DSSP, 8-state):
--TT----EETTEE-----BTTB-------SS--SSGGGS-HHHHHHHHHHHHHHHHHHHHHHT-S--------SGGGT--------

Organism: Scyliorhinus torazame (NCBI:txid75743)